Protein AF-A0A368FB15-F1 (afdb_monomer_lite)

pLDDT: mean 90.34, std 14.52, range [42.31, 98.44]

Secondary structure (DSSP, 8-state):
--GGGGGG-TT--EEE--SS---HHHHHH--S--TT--EEE-TTS--SSGGGTHHHHSTT--EEE-TTS---S-------

Foldseek 3Di:
DQPQCCVVVLQDAEDAQEQVQDECVSLVPRPAASANYAYYEHHQHAYACNVVRCCPRHVNHPHYHHHNYNYDDDPPPPDD

Structure (mmCIF, N/CA/C/O backbone):
data_AF-A0A368FB15-F1
#
_entry.id   AF-A0A368FB15-F1
#
loop_
_atom_site.group_PDB
_atom_site.id
_atom_site.type_symbol
_atom_site.label_atom_id
_atom_site.label_alt_id
_atom_site.label_comp_id
_atom_site.label_asym_id
_atom_site.label_entity_id
_atom_site.label_seq_id
_atom_site.pdbx_PDB_ins_code
_atom_site.Cartn_x
_atom_site.Cartn_y
_atom_site.Cartn_z
_atom_site.occupancy
_atom_site.B_iso_or_equiv
_atom_site.auth_seq_id
_atom_site.auth_comp_id
_atom_site.auth_asym_id
_atom_site.auth_atom_id
_atom_site.pdbx_PDB_model_num
ATOM 1 N N . MET A 1 1 ? -9.037 -3.627 -10.027 1.00 52.06 1 MET A N 1
ATOM 2 C CA . MET A 1 1 ? -9.320 -2.899 -8.779 1.00 52.06 1 MET A CA 1
ATOM 3 C C . MET A 1 1 ? -8.249 -1.844 -8.686 1.00 52.06 1 MET A C 1
ATOM 5 O O . MET A 1 1 ? -7.081 -2.214 -8.644 1.00 52.06 1 MET A O 1
ATOM 9 N N . LEU A 1 2 ? -8.628 -0.580 -8.836 1.00 69.38 2 LEU A N 1
ATOM 10 C CA . LEU A 1 2 ? -7.678 0.527 -8.757 1.00 69.38 2 LEU A CA 1
ATOM 11 C C . LEU A 1 2 ? -7.360 0.702 -7.267 1.00 69.38 2 LEU A C 1
ATOM 13 O O . LEU A 1 2 ? -8.277 0.654 -6.451 1.00 69.38 2 LEU A O 1
ATOM 17 N N . LEU A 1 3 ? -6.089 0.850 -6.883 1.00 86.06 3 LEU A N 1
ATOM 18 C CA . LEU A 1 3 ? -5.704 1.081 -5.476 1.00 86.06 3 LEU A CA 1
ATOM 19 C C . LEU A 1 3 ? -6.468 2.262 -4.846 1.00 86.06 3 LEU A C 1
ATOM 21 O O . LEU A 1 3 ? -6.661 2.307 -3.635 1.00 86.06 3 LEU A O 1
ATOM 25 N N . GLU A 1 4 ? -6.947 3.179 -5.682 1.00 87.12 4 GLU A N 1
ATOM 26 C CA . GLU A 1 4 ? -7.806 4.307 -5.339 1.00 87.12 4 GLU A CA 1
ATOM 27 C C . GLU A 1 4 ? -9.114 3.903 -4.632 1.00 87.12 4 GLU A C 1
ATOM 29 O O . GLU A 1 4 ? -9.558 4.605 -3.724 1.00 87.12 4 GLU A O 1
ATOM 34 N N . ASP A 1 5 ? -9.699 2.743 -4.961 1.00 89.94 5 ASP A N 1
ATOM 35 C CA . ASP A 1 5 ? -10.969 2.266 -4.386 1.00 89.94 5 ASP A CA 1
ATOM 36 C C . ASP A 1 5 ? -10.870 1.973 -2.879 1.00 89.94 5 ASP A C 1
ATOM 38 O O . ASP A 1 5 ? -11.879 1.964 -2.170 1.00 89.94 5 ASP A O 1
ATOM 42 N N . LEU A 1 6 ? -9.659 1.764 -2.354 1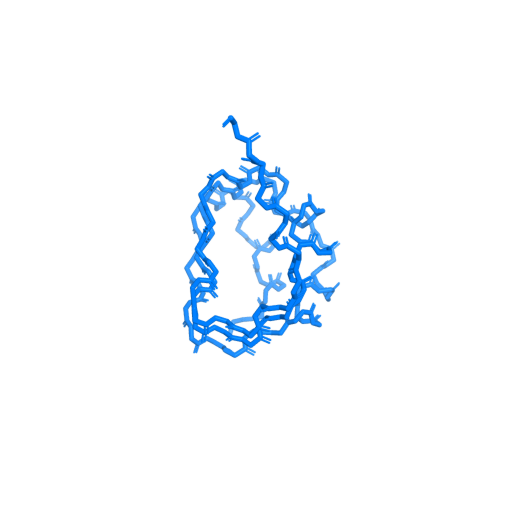.00 90.06 6 LEU A N 1
ATOM 43 C CA . LEU A 1 6 ? -9.419 1.503 -0.931 1.00 90.06 6 LEU A CA 1
ATOM 44 C C . LEU A 1 6 ? -9.889 2.656 -0.030 1.00 90.06 6 LEU A C 1
ATOM 46 O O . LEU A 1 6 ? -10.234 2.417 1.127 1.00 90.06 6 LEU A O 1
ATOM 50 N N . ARG A 1 7 ? -10.000 3.886 -0.556 1.00 92.56 7 ARG A N 1
ATOM 51 C CA . ARG A 1 7 ? -10.592 5.027 0.169 1.00 92.56 7 ARG A CA 1
ATOM 52 C C . ARG A 1 7 ? -12.033 4.777 0.627 1.00 92.56 7 ARG A C 1
ATOM 54 O O . ARG A 1 7 ? -12.509 5.447 1.539 1.00 92.56 7 ARG A O 1
ATOM 61 N N . LEU A 1 8 ? -12.742 3.858 -0.035 1.00 94.12 8 LEU A N 1
ATOM 62 C CA . LEU A 1 8 ? -14.122 3.485 0.287 1.00 94.12 8 LEU A CA 1
ATOM 63 C C . LEU A 1 8 ? -14.201 2.518 1.477 1.00 94.12 8 LEU A C 1
ATOM 65 O O . LEU A 1 8 ? -15.285 2.301 2.013 1.00 94.12 8 LEU A O 1
ATOM 69 N N . TYR A 1 9 ? -13.063 1.968 1.904 1.00 94.06 9 TYR A N 1
ATOM 70 C CA . TYR A 1 9 ? -12.952 0.986 2.978 1.00 94.06 9 TYR A CA 1
ATOM 71 C C . TYR A 1 9 ? -11.977 1.491 4.053 1.00 94.06 9 TYR A C 1
ATOM 73 O O . TYR A 1 9 ? -10.910 0.908 4.242 1.00 94.06 9 TYR A O 1
ATOM 81 N N . PRO A 1 10 ? -12.310 2.581 4.771 1.00 94.06 10 PRO A N 1
ATOM 82 C CA . PRO A 1 10 ? -11.382 3.244 5.690 1.00 94.06 10 PRO A CA 1
ATOM 83 C C . PRO A 1 10 ? -10.915 2.353 6.850 1.00 94.06 10 PRO A C 1
ATOM 85 O O . PRO A 1 10 ? -9.860 2.619 7.416 1.00 94.06 10 PRO A O 1
ATOM 88 N N . ASP A 1 11 ? -11.646 1.282 7.165 1.00 96.88 11 ASP A N 1
ATOM 89 C CA . ASP A 1 11 ? -11.348 0.361 8.269 1.00 96.88 11 ASP A CA 1
ATOM 90 C C . ASP A 1 11 ? -10.679 -0.951 7.814 1.00 96.88 11 ASP A C 1
ATOM 92 O O . ASP A 1 11 ? -10.539 -1.885 8.604 1.00 96.88 11 ASP A O 1
ATOM 96 N N . VAL A 1 12 ? -10.285 -1.069 6.538 1.00 96.31 12 VAL A N 1
ATOM 97 C CA . VAL A 1 12 ? -9.666 -2.300 6.028 1.00 96.31 12 VAL A CA 1
ATOM 98 C C . VAL A 1 12 ? -8.293 -2.534 6.665 1.00 96.31 12 VAL A C 1
ATOM 100 O O . VAL A 1 12 ? -7.380 -1.724 6.547 1.00 96.31 12 VAL A O 1
ATOM 103 N N . GLU A 1 13 ? -8.127 -3.676 7.333 1.00 97.94 13 GLU A N 1
ATOM 104 C CA . GLU A 1 13 ? -6.864 -4.011 8.006 1.00 97.94 13 GLU A CA 1
ATOM 105 C C . GLU A 1 13 ? -5.944 -4.909 7.169 1.00 97.94 13 GLU A C 1
ATOM 107 O O . GLU A 1 13 ? -4.729 -4.924 7.383 1.00 97.94 13 GLU A O 1
ATOM 112 N N . ALA A 1 14 ? -6.510 -5.667 6.229 1.00 97.62 14 ALA A N 1
ATOM 113 C CA . ALA A 1 14 ? -5.792 -6.641 5.418 1.00 97.62 14 ALA A CA 1
ATOM 114 C C . ALA A 1 14 ? -6.136 -6.478 3.937 1.00 97.62 14 ALA A C 1
ATOM 116 O O . ALA A 1 14 ? -7.309 -6.471 3.561 1.00 97.62 14 ALA A O 1
ATOM 117 N N . ILE A 1 15 ? -5.102 -6.359 3.107 1.00 95.75 15 ILE A N 1
ATOM 118 C CA . ILE A 1 15 ? -5.218 -6.173 1.662 1.00 95.75 15 ILE A CA 1
ATOM 119 C C . ILE A 1 15 ? -4.405 -7.250 0.947 1.00 95.75 15 ILE A C 1
ATOM 121 O O . ILE A 1 15 ? -3.211 -7.422 1.193 1.00 95.75 15 ILE A O 1
ATOM 125 N N . GLU A 1 16 ? -5.066 -7.929 0.015 1.00 96.56 16 GLU A N 1
ATOM 126 C CA . GLU A 1 16 ? -4.506 -8.984 -0.823 1.00 96.56 16 GLU A CA 1
ATOM 127 C C . GLU A 1 16 ? -4.578 -8.546 -2.290 1.00 96.56 16 GLU A C 1
ATOM 129 O O . GLU A 1 16 ? -5.659 -8.502 -2.882 1.00 96.56 16 GLU A O 1
ATOM 134 N N . ILE A 1 17 ? -3.434 -8.189 -2.879 1.00 94.56 17 ILE A N 1
ATOM 135 C CA . ILE A 1 17 ? -3.322 -7.790 -4.288 1.00 94.56 17 ILE A CA 1
ATOM 136 C C . ILE A 1 17 ? -2.193 -8.601 -4.928 1.00 94.56 17 ILE A C 1
ATOM 138 O O . ILE A 1 17 ? -1.126 -8.090 -5.262 1.00 94.56 17 ILE A O 1
ATOM 142 N N . GLU A 1 18 ? -2.413 -9.906 -5.064 1.00 96.19 18 GLU A N 1
ATOM 143 C CA . GLU A 1 18 ? -1.456 -10.824 -5.681 1.00 96.19 18 GLU A CA 1
ATOM 144 C C . GLU A 1 18 ? -1.654 -10.892 -7.205 1.00 96.19 18 GLU A C 1
ATOM 146 O O . GLU A 1 18 ? -2.767 -11.088 -7.694 1.00 96.19 18 GLU A O 1
ATOM 151 N N . ARG A 1 19 ? -0.552 -10.807 -7.968 1.00 96.81 19 ARG A N 1
ATOM 152 C CA . ARG A 1 19 ? -0.531 -11.005 -9.436 1.00 96.81 19 ARG A CA 1
ATOM 153 C C . ARG A 1 19 ? -1.474 -10.080 -10.216 1.00 96.81 19 ARG A C 1
ATOM 155 O O . ARG A 1 19 ? -2.046 -10.477 -11.233 1.00 96.81 19 ARG A O 1
ATOM 162 N N . CYS A 1 20 ? -1.593 -8.829 -9.783 1.00 95.56 20 CYS A N 1
ATOM 163 C CA . CYS A 1 20 ? -2.426 -7.814 -10.431 1.00 95.56 20 CYS A CA 1
ATOM 164 C C . CYS A 1 20 ? -1.654 -6.870 -11.363 1.00 95.56 20 CYS A C 1
ATOM 166 O O . CYS A 1 20 ? -2.256 -5.942 -11.893 1.00 95.56 20 CYS A O 1
ATOM 168 N N . ARG A 1 21 ? -0.358 -7.126 -11.600 1.00 95.94 21 ARG A N 1
ATOM 169 C CA . ARG A 1 21 ? 0.539 -6.278 -12.407 1.00 95.94 21 ARG A CA 1
ATOM 170 C C . ARG A 1 21 ? 0.719 -4.859 -11.849 1.00 95.94 21 ARG A C 1
ATOM 172 O O . ARG A 1 21 ? 0.951 -3.937 -12.620 1.00 95.94 21 ARG A O 1
ATOM 179 N N . LEU A 1 22 ? 0.624 -4.686 -10.526 1.00 95.56 22 LEU A N 1
ATOM 180 C CA . LEU A 1 22 ? 0.919 -3.397 -9.893 1.00 95.56 22 LEU A CA 1
ATOM 181 C C . LEU A 1 22 ? 2.365 -2.969 -10.161 1.00 95.56 22 LEU A C 1
ATOM 183 O O . LEU A 1 22 ? 3.294 -3.768 -10.048 1.00 95.56 22 LEU A O 1
ATOM 187 N N . THR A 1 23 ? 2.540 -1.693 -10.449 1.00 96.38 23 THR A N 1
ATOM 188 C CA . THR A 1 23 ? 3.813 -1.004 -10.637 1.00 96.38 23 THR A CA 1
ATOM 189 C C . THR A 1 23 ? 3.992 0.060 -9.557 1.00 96.38 23 THR A C 1
ATOM 191 O O . THR A 1 23 ? 3.067 0.390 -8.812 1.00 96.38 23 THR A O 1
ATOM 194 N N . ASP A 1 24 ? 5.189 0.634 -9.467 1.00 95.38 24 ASP A N 1
ATOM 195 C CA . ASP A 1 24 ? 5.431 1.739 -8.538 1.00 95.38 24 ASP A CA 1
ATOM 196 C C . ASP A 1 24 ? 4.589 2.982 -8.890 1.00 95.38 24 ASP A C 1
ATOM 198 O O . ASP A 1 24 ? 4.222 3.745 -7.998 1.00 95.38 24 ASP A O 1
ATOM 202 N N . SER A 1 25 ? 4.232 3.168 -10.169 1.00 95.38 25 SER A N 1
ATOM 203 C CA . SER A 1 25 ? 3.339 4.246 -10.613 1.00 95.38 25 SER A CA 1
ATOM 204 C C . SER A 1 25 ? 1.934 4.097 -10.032 1.00 95.38 25 SER A C 1
ATOM 206 O O . SER A 1 25 ? 1.369 5.089 -9.585 1.00 95.38 25 SER A O 1
ATOM 208 N N . ASP A 1 26 ? 1.413 2.872 -9.929 1.00 95.19 26 ASP A N 1
ATOM 209 C CA . ASP A 1 26 ? 0.114 2.633 -9.291 1.00 95.19 26 ASP A CA 1
ATOM 210 C C . ASP A 1 26 ? 0.138 3.025 -7.802 1.00 95.19 26 ASP A C 1
ATOM 212 O O . ASP A 1 26 ? -0.830 3.576 -7.286 1.00 95.19 26 ASP A O 1
ATOM 216 N N . LEU A 1 27 ? 1.256 2.786 -7.098 1.00 94.50 27 LEU A N 1
ATOM 217 C CA . LEU A 1 27 ? 1.440 3.226 -5.705 1.00 94.50 27 LEU A CA 1
ATOM 218 C C . LEU A 1 27 ? 1.596 4.752 -5.586 1.00 94.50 27 LEU A C 1
ATOM 220 O O . LEU A 1 27 ? 1.180 5.341 -4.586 1.00 94.50 27 LEU A O 1
ATOM 224 N N . MET A 1 28 ? 2.215 5.386 -6.584 1.00 94.06 28 MET A N 1
ATOM 225 C CA . MET A 1 28 ? 2.394 6.837 -6.655 1.00 94.06 28 MET A CA 1
ATOM 226 C C . MET A 1 28 ? 1.055 7.568 -6.819 1.00 94.06 28 MET A C 1
ATOM 228 O O . MET A 1 28 ? 0.860 8.607 -6.186 1.00 94.06 28 MET A O 1
ATOM 232 N N . GLU A 1 29 ? 0.150 7.024 -7.637 1.00 93.19 29 GLU A N 1
ATOM 233 C CA . GLU A 1 29 ? -1.166 7.606 -7.942 1.00 93.19 29 GLU A CA 1
ATOM 234 C C . GLU A 1 29 ? -2.143 7.577 -6.759 1.00 93.19 29 GLU A C 1
ATOM 236 O O . GLU A 1 29 ? -3.091 8.358 -6.730 1.00 93.19 29 GLU A O 1
ATOM 241 N N . VAL A 1 30 ? -1.896 6.742 -5.744 1.00 90.81 30 VAL A N 1
ATOM 242 C CA . VAL A 1 30 ? -2.690 6.722 -4.508 1.00 90.81 30 VAL A CA 1
ATOM 243 C C . VAL A 1 30 ? -2.596 8.079 -3.804 1.00 90.81 30 VAL A C 1
ATOM 245 O O . VAL A 1 30 ? -1.554 8.429 -3.252 1.00 90.81 30 VAL A O 1
ATOM 248 N N . ASP A 1 31 ? -3.682 8.847 -3.767 1.00 93.50 31 ASP A N 1
ATOM 249 C CA . ASP A 1 31 ? -3.716 10.214 -3.220 1.00 93.50 31 ASP A CA 1
ATOM 250 C C . ASP A 1 31 ? -4.068 10.293 -1.721 1.00 93.50 31 ASP A C 1
ATOM 252 O O . ASP A 1 31 ? -4.028 11.369 -1.123 1.00 93.50 31 ASP A O 1
ATOM 256 N N . PHE A 1 32 ? -4.361 9.155 -1.091 1.00 94.81 32 PHE A N 1
ATOM 257 C CA . PHE A 1 32 ? -4.747 9.054 0.315 1.00 94.81 32 PHE A CA 1
ATOM 258 C C . PHE A 1 32 ? -3.772 8.179 1.124 1.00 94.81 32 PHE A C 1
ATOM 260 O O . PHE A 1 32 ? -2.838 7.574 0.597 1.00 94.81 32 PHE A O 1
ATOM 267 N N . VAL A 1 33 ? -3.986 8.134 2.442 1.00 96.50 33 VAL A N 1
ATOM 268 C CA . VAL A 1 33 ? -3.205 7.313 3.378 1.00 96.50 33 VAL A CA 1
ATOM 269 C C . VAL A 1 33 ? -4.095 6.206 3.937 1.00 96.50 33 VAL A C 1
ATOM 271 O O . VAL A 1 33 ? -5.077 6.478 4.626 1.00 96.50 33 VAL A O 1
ATOM 274 N N . ALA A 1 34 ? -3.735 4.953 3.681 1.00 95.88 34 ALA A N 1
ATOM 275 C CA . ALA A 1 34 ? -4.427 3.760 4.155 1.00 95.88 34 ALA A CA 1
ATOM 276 C C . ALA A 1 34 ? -3.912 3.344 5.549 1.00 95.88 34 ALA A C 1
ATOM 278 O O . ALA A 1 34 ? -3.316 2.283 5.732 1.00 95.88 34 ALA A O 1
ATOM 279 N N . ALA A 1 35 ? -4.092 4.215 6.548 1.00 96.81 35 ALA A N 1
ATOM 280 C CA . ALA A 1 35 ? -3.514 4.033 7.886 1.00 96.81 35 ALA A CA 1
ATOM 281 C C . ALA A 1 35 ? -4.111 2.858 8.689 1.00 96.81 35 ALA A C 1
ATOM 283 O O . ALA A 1 35 ? -3.502 2.412 9.657 1.00 96.81 35 ALA A O 1
ATOM 284 N N . SER A 1 36 ? -5.285 2.349 8.324 1.00 97.56 36 SER A N 1
ATOM 285 C CA . SER A 1 36 ? -5.892 1.165 8.950 1.00 97.56 36 SER A CA 1
ATOM 286 C C . SER A 1 36 ? -5.217 -0.146 8.547 1.00 97.56 36 SER A C 1
ATOM 288 O O . SER A 1 36 ? -5.297 -1.126 9.290 1.00 97.56 36 SER A O 1
ATOM 290 N N . VAL A 1 37 ? -4.509 -0.160 7.413 1.00 97.69 37 VAL A N 1
ATOM 291 C CA . VAL A 1 37 ? -3.903 -1.365 6.845 1.00 97.69 37 VAL A CA 1
ATOM 292 C C . VAL A 1 37 ? -2.698 -1.798 7.673 1.00 97.69 37 VAL A C 1
ATOM 294 O O . VAL A 1 37 ? -1.759 -1.038 7.907 1.00 97.69 37 VAL A O 1
ATOM 297 N N . LYS A 1 38 ? -2.728 -3.065 8.076 1.00 98.44 38 LYS A N 1
ATOM 298 C CA . LYS A 1 38 ? -1.740 -3.746 8.920 1.00 98.44 38 LYS A CA 1
ATOM 299 C C . LYS A 1 38 ? -1.036 -4.878 8.168 1.00 98.44 38 LYS A C 1
ATOM 301 O O . LYS A 1 38 ? 0.163 -5.097 8.358 1.00 98.44 38 LYS A O 1
ATOM 306 N N . PHE A 1 39 ? -1.784 -5.562 7.298 1.00 98.44 39 PHE A N 1
ATOM 307 C CA . PHE A 1 39 ? -1.331 -6.681 6.472 1.00 98.44 39 PHE A CA 1
ATOM 308 C C . PHE A 1 39 ? -1.479 -6.327 4.994 1.00 98.44 39 PHE A C 1
ATOM 310 O O . PHE A 1 39 ? -2.573 -5.992 4.539 1.00 98.44 39 PHE A O 1
ATOM 317 N N . LEU A 1 40 ? -0.383 -6.408 4.244 1.00 97.69 40 LEU A N 1
ATOM 318 C CA . LEU A 1 40 ? -0.347 -6.032 2.838 1.00 97.69 40 LEU A CA 1
ATOM 319 C C . LEU A 1 40 ? 0.403 -7.087 2.021 1.00 97.69 40 LEU A C 1
ATOM 321 O O . LEU A 1 40 ? 1.623 -7.223 2.123 1.00 97.69 40 LEU A O 1
ATOM 325 N N . ASN A 1 41 ? -0.325 -7.823 1.187 1.00 97.88 41 ASN A N 1
ATOM 326 C CA . ASN A 1 41 ? 0.258 -8.748 0.224 1.00 97.88 41 ASN A CA 1
ATOM 327 C C . ASN A 1 41 ? 0.244 -8.130 -1.178 1.00 97.88 41 ASN A C 1
ATOM 329 O O . ASN A 1 41 ? -0.818 -7.892 -1.753 1.00 97.88 41 ASN A O 1
ATOM 333 N N . LEU A 1 42 ? 1.434 -7.907 -1.736 1.00 97.06 42 LEU A N 1
ATOM 334 C CA . LEU A 1 42 ? 1.661 -7.413 -3.097 1.00 97.06 42 LEU A CA 1
ATOM 335 C C . LEU A 1 42 ? 2.485 -8.413 -3.920 1.00 97.06 42 LEU A C 1
ATOM 337 O O . LEU A 1 42 ? 3.207 -8.029 -4.847 1.00 97.06 42 LEU A O 1
ATOM 341 N N . ARG A 1 43 ? 2.421 -9.700 -3.576 1.00 98.12 43 ARG A N 1
ATOM 342 C CA . ARG A 1 43 ? 3.179 -10.767 -4.226 1.00 98.12 43 ARG A CA 1
ATOM 343 C C . ARG A 1 43 ? 2.900 -10.834 -5.731 1.00 98.12 43 ARG A C 1
ATOM 345 O O . ARG A 1 43 ? 1.767 -10.726 -6.190 1.00 98.12 43 ARG A O 1
ATOM 352 N N . GLY A 1 44 ? 3.939 -11.100 -6.517 1.00 97.94 44 GLY A N 1
ATOM 353 C CA . GLY A 1 44 ? 3.805 -11.411 -7.941 1.00 97.94 44 GLY A CA 1
ATOM 354 C C . GLY A 1 44 ? 3.353 -10.239 -8.816 1.00 97.94 44 GLY A C 1
ATOM 355 O O . GLY A 1 44 ? 2.753 -10.485 -9.860 1.00 97.94 44 GLY A O 1
ATOM 356 N N . ASN A 1 45 ? 3.586 -8.997 -8.389 1.00 97.50 45 ASN A N 1
ATOM 357 C CA . ASN A 1 45 ? 3.358 -7.803 -9.202 1.00 97.50 45 ASN A CA 1
ATOM 358 C C . ASN A 1 45 ? 4.644 -7.392 -9.953 1.00 97.50 45 ASN A C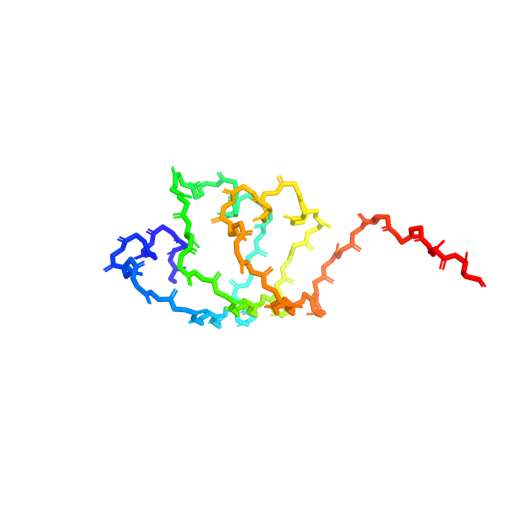 1
ATOM 360 O O . ASN A 1 45 ? 5.561 -8.194 -10.134 1.00 97.50 45 ASN A O 1
ATOM 364 N N . GLU A 1 46 ? 4.700 -6.157 -10.443 1.00 97.69 46 GLU A N 1
ATOM 365 C CA . GLU A 1 46 ? 5.796 -5.600 -11.242 1.00 97.69 46 GLU A CA 1
ATOM 366 C C . GLU A 1 46 ? 6.501 -4.439 -10.514 1.00 97.69 46 GLU A C 1
ATOM 368 O O . GLU A 1 46 ? 7.088 -3.570 -11.154 1.00 97.69 46 GLU A O 1
ATOM 373 N N . LEU A 1 47 ? 6.453 -4.429 -9.175 1.00 96.81 47 LEU A N 1
ATOM 374 C CA . LEU A 1 47 ? 7.073 -3.401 -8.331 1.00 96.81 47 LEU A CA 1
ATOM 375 C C . LEU A 1 47 ? 8.604 -3.455 -8.424 1.00 96.81 47 LEU A C 1
ATOM 377 O O . LEU A 1 47 ? 9.175 -4.552 -8.433 1.00 96.81 47 LEU A O 1
ATOM 381 N N . VAL A 1 48 ? 9.255 -2.288 -8.434 1.0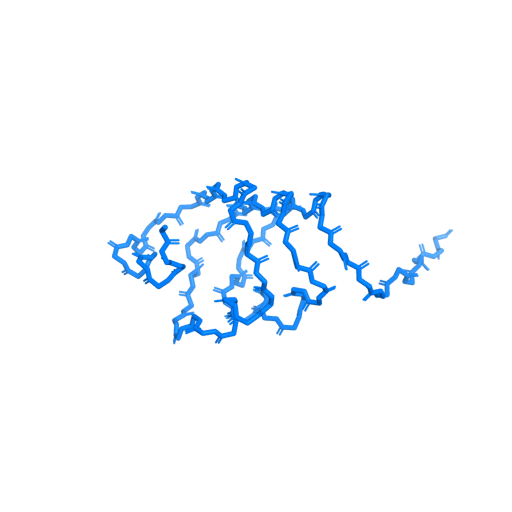0 96.88 48 VAL A N 1
ATOM 382 C CA . VAL A 1 48 ? 10.722 -2.158 -8.546 1.00 96.88 48 VAL A CA 1
ATOM 383 C C . VAL A 1 48 ? 11.303 -1.488 -7.302 1.00 96.88 48 VAL A C 1
ATOM 385 O O . VAL A 1 48 ? 12.186 -2.051 -6.654 1.00 96.88 48 VAL A O 1
ATOM 388 N N . HIS A 1 49 ? 10.750 -0.341 -6.910 1.00 95.50 49 HIS A N 1
ATOM 389 C CA . HIS A 1 49 ? 11.133 0.456 -5.745 1.00 95.50 49 HIS A CA 1
ATOM 390 C C . HIS A 1 49 ? 9.924 0.842 -4.867 1.00 95.50 49 HIS A C 1
ATOM 392 O O . HIS A 1 49 ? 9.738 2.018 -4.529 1.00 95.50 49 HIS A O 1
ATOM 398 N N . PRO A 1 50 ? 9.098 -0.124 -4.419 1.00 94.50 50 PRO A N 1
ATOM 399 C CA . PRO A 1 50 ? 7.861 0.177 -3.698 1.00 94.50 50 PRO A CA 1
ATOM 400 C C . PRO A 1 50 ? 8.096 0.901 -2.361 1.00 94.50 50 PRO A C 1
ATOM 402 O O . PRO A 1 50 ? 7.217 1.614 -1.879 1.00 94.50 50 PRO A O 1
ATOM 405 N N . TRP A 1 51 ? 9.291 0.788 -1.770 1.00 93.88 51 TRP A N 1
ATOM 406 C CA . TRP A 1 51 ? 9.679 1.492 -0.539 1.00 93.88 51 TRP A CA 1
ATOM 407 C C . TRP A 1 51 ? 9.662 3.019 -0.652 1.00 93.88 51 TRP A C 1
ATOM 409 O O . TRP A 1 51 ? 9.611 3.684 0.379 1.00 93.88 51 TRP A O 1
ATOM 419 N N . ILE A 1 52 ? 9.683 3.589 -1.861 1.00 94.81 52 ILE A N 1
ATOM 420 C CA . ILE A 1 52 ? 9.531 5.039 -2.052 1.00 94.81 52 ILE A CA 1
ATOM 421 C C . ILE A 1 52 ? 8.132 5.494 -1.608 1.00 94.81 52 ILE A C 1
ATOM 423 O O . ILE A 1 52 ? 7.978 6.573 -1.038 1.00 94.81 52 ILE A O 1
ATOM 427 N N . PHE A 1 53 ? 7.114 4.657 -1.826 1.00 95.31 53 PHE A N 1
ATOM 428 C CA . PHE A 1 53 ? 5.712 5.023 -1.627 1.00 95.31 53 PHE A CA 1
ATOM 429 C C . PHE A 1 53 ? 5.094 4.344 -0.404 1.00 95.31 53 PHE A C 1
ATOM 431 O O . PHE A 1 53 ? 4.385 5.005 0.358 1.00 95.31 53 PHE A O 1
ATOM 438 N N . LEU A 1 54 ? 5.399 3.062 -0.164 1.00 94.81 54 LEU A N 1
ATOM 439 C CA . LEU A 1 54 ? 4.779 2.259 0.897 1.00 94.81 54 LEU A CA 1
ATOM 440 C C . LEU A 1 54 ? 4.770 2.935 2.283 1.00 94.81 54 LEU A C 1
ATOM 442 O O . LEU A 1 54 ? 3.695 2.971 2.877 1.00 94.81 54 LEU A O 1
ATOM 446 N N . PRO A 1 55 ? 5.865 3.545 2.788 1.00 95.50 55 PRO A N 1
AT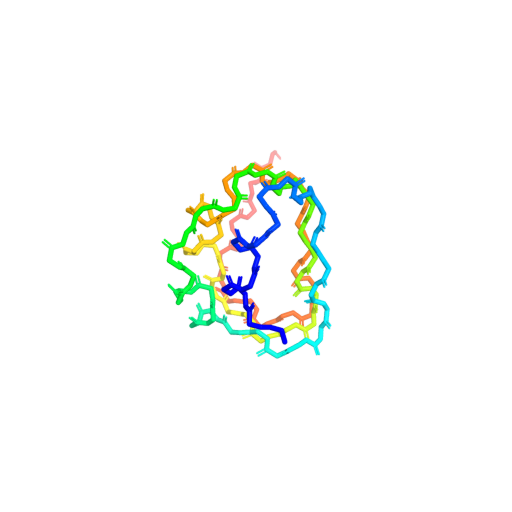OM 447 C CA . PRO A 1 55 ? 5.856 4.179 4.110 1.00 95.50 55 PRO A CA 1
ATOM 448 C C . PRO A 1 55 ? 4.890 5.365 4.226 1.00 95.50 55 PRO A C 1
ATOM 450 O O . PRO A 1 55 ? 4.399 5.658 5.311 1.00 95.50 55 PRO A O 1
ATOM 453 N N . THR A 1 56 ? 4.616 6.057 3.115 1.00 96.12 56 THR A N 1
ATOM 454 C CA . THR A 1 56 ? 3.713 7.220 3.100 1.00 96.12 56 THR A CA 1
ATOM 455 C C . THR A 1 56 ? 2.258 6.829 2.870 1.00 96.12 56 THR A C 1
ATOM 457 O O . THR A 1 56 ? 1.364 7.471 3.413 1.00 96.12 56 THR A O 1
ATOM 460 N N . LYS A 1 57 ? 2.009 5.773 2.084 1.00 95.75 57 LYS A N 1
ATOM 461 C CA . LYS A 1 57 ? 0.653 5.321 1.736 1.00 95.75 57 LYS A CA 1
ATOM 462 C C . LYS A 1 57 ? 0.094 4.311 2.737 1.00 95.75 57 LYS A C 1
ATOM 464 O O . LYS A 1 57 ? -1.100 4.333 3.011 1.00 95.75 57 LYS A O 1
ATOM 469 N N . PHE A 1 58 ? 0.948 3.472 3.319 1.00 96.62 58 PHE A N 1
ATOM 470 C CA . PHE A 1 58 ? 0.581 2.382 4.228 1.00 96.62 58 PHE A CA 1
ATOM 471 C C . PHE A 1 58 ? 1.453 2.406 5.502 1.00 96.62 58 PHE A C 1
ATOM 473 O O . PHE A 1 58 ? 2.210 1.468 5.760 1.00 96.62 58 PHE A O 1
ATOM 480 N N . PRO A 1 59 ? 1.381 3.478 6.315 1.00 97.38 59 PRO A N 1
ATOM 481 C CA . PRO A 1 59 ? 2.347 3.740 7.389 1.00 97.38 59 PRO A CA 1
ATOM 482 C C . PRO A 1 59 ? 2.330 2.720 8.538 1.00 97.38 59 PRO A C 1
ATOM 484 O O . PRO A 1 59 ? 3.303 2.627 9.278 1.00 97.38 59 PRO A O 1
ATOM 487 N N . ASN A 1 60 ? 1.240 1.963 8.698 1.00 98.06 60 ASN A N 1
ATOM 488 C CA . ASN A 1 60 ? 1.043 1.032 9.814 1.00 98.06 60 ASN A CA 1
ATOM 489 C C . ASN A 1 60 ? 1.195 -0.446 9.415 1.00 98.06 60 ASN A C 1
ATOM 491 O O . ASN A 1 60 ? 0.900 -1.336 10.218 1.00 98.06 60 ASN A O 1
ATOM 495 N N . VAL A 1 61 ? 1.669 -0.726 8.195 1.00 98.00 61 VAL A N 1
ATOM 496 C CA . VAL A 1 61 ? 1.919 -2.097 7.742 1.00 98.00 61 VAL A CA 1
ATOM 497 C C . VAL A 1 61 ? 3.099 -2.691 8.502 1.00 98.00 61 VAL A C 1
ATOM 499 O O . VAL A 1 61 ? 4.222 -2.201 8.421 1.00 98.00 61 VAL A O 1
ATOM 502 N N . PHE A 1 62 ? 2.845 -3.796 9.200 1.00 96.50 62 PHE A N 1
ATOM 503 C CA . PHE A 1 62 ? 3.878 -4.591 9.872 1.00 96.50 62 PHE A CA 1
ATOM 504 C C . PHE A 1 62 ? 4.032 -5.992 9.268 1.00 96.50 62 PHE A C 1
ATOM 506 O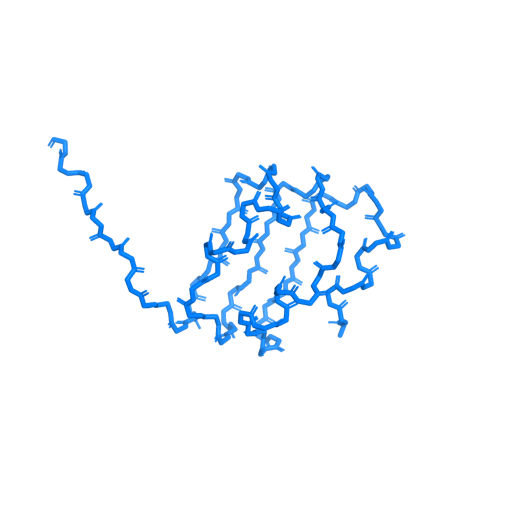 O . PHE A 1 62 ? 4.994 -6.693 9.578 1.00 96.50 62 PHE A O 1
ATOM 513 N N . HIS A 1 63 ? 3.109 -6.405 8.395 1.00 98.06 63 HIS A N 1
ATOM 514 C CA . HIS A 1 63 ? 3.237 -7.618 7.598 1.00 98.06 63 HIS A CA 1
ATOM 515 C C . HIS A 1 63 ? 3.146 -7.274 6.111 1.00 98.06 63 HIS A C 1
ATOM 517 O O . HIS A 1 63 ? 2.088 -6.871 5.632 1.00 98.06 63 HIS A O 1
ATOM 523 N N . LEU A 1 64 ? 4.260 -7.434 5.396 1.00 97.75 64 LEU A N 1
ATOM 524 C CA . LEU A 1 64 ? 4.405 -7.055 3.994 1.00 97.75 64 LEU A CA 1
ATOM 525 C C . LEU A 1 64 ? 4.977 -8.221 3.180 1.00 97.75 64 LEU A C 1
ATOM 527 O O . LEU A 1 64 ? 6.094 -8.667 3.446 1.00 97.75 64 LEU A O 1
ATOM 531 N N . ASP A 1 65 ? 4.244 -8.683 2.165 1.00 98.12 65 ASP A N 1
ATOM 532 C CA . ASP A 1 65 ? 4.735 -9.674 1.199 1.00 98.12 65 ASP A CA 1
ATOM 533 C C . ASP A 1 65 ? 4.985 -9.028 -0.169 1.00 98.12 65 ASP A C 1
ATOM 535 O O . ASP A 1 65 ? 4.058 -8.617 -0.864 1.00 98.12 65 ASP A O 1
ATOM 539 N N . LEU A 1 66 ? 6.260 -8.955 -0.563 1.00 97.06 66 LEU A N 1
ATOM 540 C CA . LEU A 1 66 ? 6.711 -8.435 -1.859 1.00 97.06 66 LEU A CA 1
ATOM 541 C C . LEU A 1 66 ? 7.320 -9.522 -2.761 1.00 97.06 66 LEU A C 1
ATOM 543 O O . LEU A 1 66 ? 7.934 -9.201 -3.782 1.00 97.06 66 LEU A O 1
ATOM 547 N N . ARG A 1 67 ? 7.195 -10.812 -2.421 1.00 97.44 67 ARG A N 1
ATOM 548 C CA . ARG A 1 67 ? 7.837 -11.896 -3.189 1.00 97.44 67 ARG A CA 1
ATOM 549 C C . ARG A 1 67 ? 7.372 -11.900 -4.647 1.00 97.44 67 ARG A C 1
ATOM 551 O O . ARG A 1 67 ? 6.216 -11.632 -4.946 1.00 97.44 67 ARG A O 1
ATOM 558 N N . GLY A 1 68 ? 8.255 -12.257 -5.576 1.00 97.44 68 GLY A N 1
ATOM 559 C CA . GLY A 1 68 ? 7.903 -12.355 -6.999 1.00 97.44 68 GLY A CA 1
ATOM 560 C C . GLY A 1 68 ? 7.661 -11.017 -7.709 1.00 97.44 68 GLY A C 1
ATOM 561 O O . GLY A 1 68 ? 7.067 -11.032 -8.780 1.00 97.44 68 GLY A O 1
ATOM 562 N N . ASN A 1 69 ? 8.100 -9.896 -7.127 1.00 97.62 69 ASN A N 1
ATOM 563 C CA . ASN A 1 69 ? 8.223 -8.601 -7.805 1.00 97.62 69 ASN A CA 1
ATOM 564 C C . ASN A 1 69 ? 9.600 -8.449 -8.481 1.00 97.62 69 ASN A C 1
ATOM 566 O O . ASN A 1 69 ? 10.450 -9.337 -8.381 1.00 97.62 69 ASN A O 1
ATOM 570 N N . ARG A 1 70 ? 9.837 -7.312 -9.146 1.00 96.81 70 ARG A N 1
ATOM 571 C CA . ARG A 1 70 ? 11.097 -6.956 -9.824 1.00 96.81 70 ARG A CA 1
ATOM 572 C C . ARG A 1 70 ? 11.959 -6.026 -8.960 1.00 96.81 70 ARG A C 1
ATOM 574 O O . ARG A 1 70 ? 12.490 -5.043 -9.454 1.00 96.81 70 ARG A O 1
ATOM 581 N N . LEU A 1 71 ? 12.040 -6.307 -7.660 1.00 94.75 71 LEU A N 1
ATOM 582 C CA . LEU A 1 71 ? 12.671 -5.411 -6.686 1.00 94.75 71 LEU A CA 1
ATOM 583 C C . LEU A 1 71 ? 14.160 -5.181 -7.009 1.00 94.75 71 LEU A C 1
ATOM 585 O O . LEU A 1 71 ? 14.913 -6.151 -7.127 1.00 94.75 71 LEU A O 1
ATOM 589 N N . GLU A 1 72 ? 14.593 -3.920 -7.085 1.00 89.56 72 GLU A N 1
ATOM 590 C CA . GLU A 1 72 ? 15.986 -3.530 -7.372 1.00 89.56 72 GLU A CA 1
ATOM 591 C C . GLU A 1 72 ? 16.584 -2.645 -6.256 1.00 89.56 72 GLU A C 1
ATOM 593 O O . GLU A 1 72 ? 16.091 -1.553 -5.998 1.00 89.56 72 GLU A O 1
ATOM 598 N N . GLY A 1 73 ? 17.681 -3.075 -5.608 1.00 71.25 73 GLY A N 1
ATOM 599 C CA . GLY A 1 73 ? 18.334 -2.349 -4.491 1.00 71.25 73 GLY A CA 1
ATOM 600 C C . GLY A 1 73 ? 17.476 -2.268 -3.208 1.00 71.25 73 GLY A C 1
ATOM 601 O O . GLY A 1 73 ? 16.319 -2.647 -3.209 1.00 71.25 73 GLY A O 1
ATOM 602 N N . TYR A 1 74 ? 17.935 -1.822 -2.036 1.00 53.44 74 TYR A N 1
ATOM 603 C CA . TYR A 1 74 ? 19.189 -2.124 -1.340 1.00 53.44 74 TYR A CA 1
ATOM 604 C C . TYR A 1 74 ? 18.911 -3.247 -0.321 1.00 53.44 74 TYR A C 1
ATOM 606 O O . TYR A 1 74 ? 18.148 -3.050 0.622 1.00 53.44 74 TYR A O 1
ATOM 614 N N . ILE A 1 75 ? 19.588 -4.391 -0.444 1.00 55.25 75 ILE A N 1
ATOM 615 C CA . ILE A 1 75 ? 19.878 -5.238 0.719 1.00 55.25 75 ILE A CA 1
ATOM 616 C C . ILE A 1 75 ? 21.241 -4.759 1.224 1.00 55.25 75 ILE A C 1
ATOM 618 O O . ILE A 1 75 ? 22.271 -5.244 0.766 1.00 55.25 75 ILE A O 1
ATOM 622 N N . THR A 1 76 ? 21.283 -3.783 2.134 1.00 47.69 76 THR A N 1
ATOM 623 C CA . THR A 1 76 ? 22.404 -3.765 3.081 1.00 47.69 76 THR A CA 1
ATOM 624 C C . THR A 1 76 ? 22.042 -4.769 4.158 1.00 47.69 76 THR A C 1
ATOM 626 O O . THR A 1 76 ? 21.191 -4.502 5.006 1.00 47.69 76 THR A O 1
ATOM 629 N N . SER A 1 77 ? 22.646 -5.950 4.078 1.00 46.91 77 SER A N 1
ATOM 630 C CA . SER A 1 77 ? 22.778 -6.847 5.217 1.00 46.91 77 SER A CA 1
ATOM 631 C C . SER A 1 77 ? 23.223 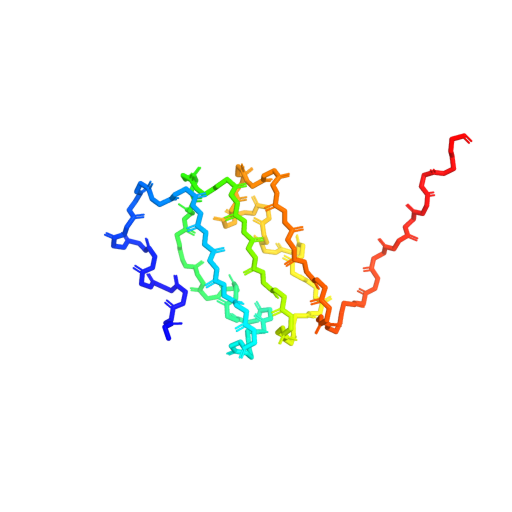-6.025 6.424 1.00 46.91 77 SER A C 1
ATOM 633 O O . SER A 1 77 ? 24.302 -5.434 6.407 1.00 46.91 77 SER A O 1
ATOM 635 N N . VAL A 1 78 ? 22.387 -5.952 7.456 1.00 50.75 78 VAL A N 1
ATOM 636 C CA . VAL A 1 78 ? 22.876 -5.583 8.781 1.00 50.75 78 VAL A CA 1
ATOM 637 C C . VAL A 1 78 ? 23.601 -6.832 9.268 1.00 50.75 78 VAL A C 1
ATOM 639 O O . VAL A 1 78 ? 22.962 -7.793 9.689 1.00 50.75 78 VAL A O 1
ATOM 642 N N . GLU A 1 79 ? 24.919 -6.878 9.071 1.00 42.31 79 GLU A N 1
ATOM 643 C CA . GLU A 1 79 ? 25.763 -7.855 9.755 1.00 42.31 79 GLU A CA 1
ATOM 644 C C . GLU A 1 79 ? 25.637 -7.578 11.260 1.00 42.31 79 GLU A C 1
ATOM 646 O O . GLU A 1 79 ? 26.008 -6.503 11.734 1.00 42.31 79 GLU A O 1
ATOM 651 N N . THR A 1 80 ? 25.015 -8.511 11.980 1.00 45.41 80 THR A N 1
ATOM 652 C CA . THR A 1 80 ? 25.071 -8.625 13.447 1.00 45.41 80 THR A CA 1
ATOM 653 C C . THR A 1 80 ? 26.347 -9.313 13.884 1.00 45.41 80 THR A C 1
ATOM 655 O O . THR A 1 80 ? 26.684 -10.329 13.234 1.00 45.41 80 THR A O 1
#

Radius of gyration: 12.62 Å; chains: 1; bounding box: 40×23×26 Å

Sequence (80 aa):
MLLEDLRLYPDVEAIEIERCRLTDSDLMEVDFVAASVKFLNLRGNELVHPWIFLPTKFPNVFHLDLRGNRLEGYITSVET

Organism: Ancylostoma caninum (NCBI:txid29170)